Protein AF-A0A2D4TLJ3-F1 (afdb_monomer_lite)

Structure (mmCIF, N/CA/C/O backbone):
data_AF-A0A2D4TLJ3-F1
#
_entry.id   AF-A0A2D4TLJ3-F1
#
loop_
_atom_site.group_PDB
_atom_site.id
_atom_site.type_symbol
_atom_site.label_atom_id
_atom_site.label_alt_id
_atom_site.label_comp_id
_atom_site.label_asym_id
_atom_site.label_entity_id
_atom_site.label_seq_id
_atom_site.pdbx_PDB_ins_code
_atom_site.Cartn_x
_atom_site.Cartn_y
_atom_site.Cartn_z
_atom_site.occupancy
_atom_site.B_iso_or_equiv
_atom_site.auth_seq_id
_atom_site.auth_comp_id
_atom_site.auth_asym_id
_atom_site.auth_atom_id
_atom_site.pdbx_PDB_model_num
ATOM 1 N N . MET A 1 1 ? -58.693 38.378 -19.411 1.00 42.34 1 MET A N 1
ATOM 2 C CA . MET A 1 1 ? -57.695 37.534 -20.100 1.00 42.34 1 MET A CA 1
ATOM 3 C C . MET A 1 1 ? -56.313 38.036 -19.703 1.00 42.34 1 MET A C 1
ATOM 5 O O . MET A 1 1 ? -55.839 39.009 -20.265 1.00 42.34 1 MET A O 1
ATOM 9 N N . MET A 1 2 ? -55.737 37.465 -18.641 1.00 38.09 2 MET A N 1
ATOM 10 C CA . MET A 1 2 ? -54.404 37.807 -18.133 1.00 38.09 2 MET A CA 1
ATOM 11 C C . MET A 1 2 ? -53.603 36.512 -18.012 1.00 38.09 2 MET A C 1
ATOM 13 O O . MET A 1 2 ? -54.003 35.589 -17.307 1.00 38.09 2 MET A O 1
ATOM 17 N N . ILE A 1 3 ? -52.514 36.444 -18.773 1.00 51.31 3 ILE A N 1
ATOM 18 C CA . ILE A 1 3 ? -51.571 35.328 -18.830 1.00 51.31 3 ILE A CA 1
ATOM 19 C C . ILE A 1 3 ? -50.702 35.404 -17.572 1.00 51.31 3 ILE A C 1
ATOM 21 O O . ILE A 1 3 ? -49.907 36.332 -17.423 1.00 51.31 3 ILE A O 1
ATOM 25 N N . ASN A 1 4 ? -50.869 34.450 -16.654 1.00 39.94 4 ASN A N 1
ATOM 26 C CA . ASN A 1 4 ? -50.094 34.401 -15.419 1.00 39.94 4 ASN A CA 1
ATOM 27 C C . ASN A 1 4 ? -48.738 33.717 -15.681 1.00 39.94 4 ASN A C 1
ATOM 29 O O . ASN A 1 4 ? -48.634 32.494 -15.765 1.00 39.94 4 ASN A O 1
ATOM 33 N N . ARG A 1 5 ? -47.704 34.545 -15.871 1.00 52.12 5 ARG A N 1
ATOM 34 C CA . ARG A 1 5 ? -46.302 34.200 -16.178 1.00 52.12 5 ARG A CA 1
ATOM 35 C C . ARG A 1 5 ? -45.536 33.698 -14.943 1.00 52.12 5 ARG A C 1
ATOM 37 O O . ARG A 1 5 ? -44.502 34.263 -14.604 1.00 52.12 5 ARG A O 1
ATOM 44 N N . PHE A 1 6 ? -46.032 32.676 -14.247 1.00 46.12 6 PHE A N 1
ATOM 45 C CA . PHE A 1 6 ? -45.405 32.225 -12.991 1.00 46.12 6 PHE A CA 1
ATOM 46 C C . PHE A 1 6 ? -44.909 30.773 -12.980 1.00 46.12 6 PHE A C 1
ATOM 48 O O . PHE A 1 6 ? -44.357 30.325 -11.982 1.00 46.12 6 PHE A O 1
ATOM 55 N N . TRP A 1 7 ? -45.058 30.038 -14.085 1.00 41.97 7 TRP A N 1
ATOM 56 C CA . TRP A 1 7 ? -44.807 28.589 -14.146 1.00 41.97 7 TRP A CA 1
ATOM 57 C C . TRP A 1 7 ? -43.859 28.193 -15.289 1.00 41.97 7 TRP A C 1
ATOM 59 O O . TRP A 1 7 ? -44.132 27.274 -16.054 1.00 41.97 7 TRP A O 1
ATOM 69 N N . THR A 1 8 ? -42.753 28.917 -15.482 1.00 45.25 8 THR A N 1
ATOM 70 C CA . THR A 1 8 ? -41.815 28.589 -16.583 1.00 45.25 8 THR A CA 1
ATOM 71 C C . THR A 1 8 ? -40.335 28.762 -16.247 1.00 45.25 8 THR A C 1
ATOM 73 O O . THR A 1 8 ? -39.503 28.710 -17.143 1.00 45.25 8 THR A O 1
ATOM 76 N N . TYR A 1 9 ? -39.980 28.926 -14.967 1.00 44.34 9 TYR A N 1
ATOM 77 C CA . TYR A 1 9 ? -38.584 29.151 -14.557 1.00 44.34 9 TYR A CA 1
ATOM 78 C C . TYR A 1 9 ? -38.027 28.142 -13.540 1.00 44.34 9 TYR A C 1
ATOM 80 O O . TYR A 1 9 ? -36.895 28.301 -13.100 1.00 44.34 9 TYR A O 1
ATOM 88 N N . LEU A 1 10 ? -38.761 27.080 -13.186 1.00 47.16 10 LEU A N 1
ATOM 89 C CA . LEU A 1 10 ? -38.331 26.131 -12.144 1.00 47.16 10 LEU A CA 1
ATOM 90 C C . LEU A 1 10 ? -37.754 24.805 -12.682 1.00 47.16 10 LEU A C 1
ATOM 92 O O . LEU A 1 10 ? -37.824 23.787 -12.004 1.00 47.16 10 LEU A O 1
ATOM 96 N N . LEU A 1 11 ? -37.224 24.779 -13.907 1.00 46.41 11 LEU A N 1
ATOM 97 C CA . LEU A 1 11 ? -36.726 23.543 -14.535 1.00 46.41 11 LEU A CA 1
ATOM 98 C C . LEU A 1 11 ? -35.408 23.727 -15.299 1.00 46.41 11 LEU A C 1
ATOM 100 O O . LEU A 1 11 ? -35.173 23.056 -16.299 1.00 46.41 11 LEU A O 1
ATOM 104 N N . LEU A 1 12 ? -34.531 24.636 -14.861 1.00 47.41 12 LEU A N 1
ATOM 105 C CA . LEU A 1 12 ? -33.259 24.826 -15.561 1.00 47.41 12 LEU A CA 1
ATOM 106 C C . LEU A 1 12 ? -32.100 25.265 -14.662 1.00 47.41 12 LEU A C 1
ATOM 108 O O . LEU A 1 12 ? -31.538 26.334 -14.867 1.00 47.41 12 LEU A O 1
ATOM 112 N N . SER A 1 13 ? -31.723 24.433 -13.687 1.00 47.59 13 SER A N 1
ATOM 113 C CA . SER A 1 13 ? -30.390 24.514 -13.056 1.00 47.59 13 SER A CA 1
ATOM 114 C C . SER A 1 13 ? -30.128 23.378 -12.058 1.00 47.59 13 SER A C 1
ATOM 116 O O . SER A 1 13 ? -29.774 23.605 -10.909 1.00 47.59 13 SER A O 1
ATOM 118 N N . ILE A 1 14 ? -30.233 22.126 -12.509 1.00 52.88 14 ILE A N 1
ATOM 119 C CA . ILE A 1 14 ? -29.450 21.036 -11.904 1.00 52.88 14 ILE A CA 1
ATOM 120 C C . ILE A 1 14 ? -28.423 20.617 -12.952 1.00 52.88 14 ILE A C 1
ATOM 122 O O . ILE A 1 14 ? -28.508 19.562 -13.574 1.00 52.88 14 ILE A O 1
ATOM 126 N N . L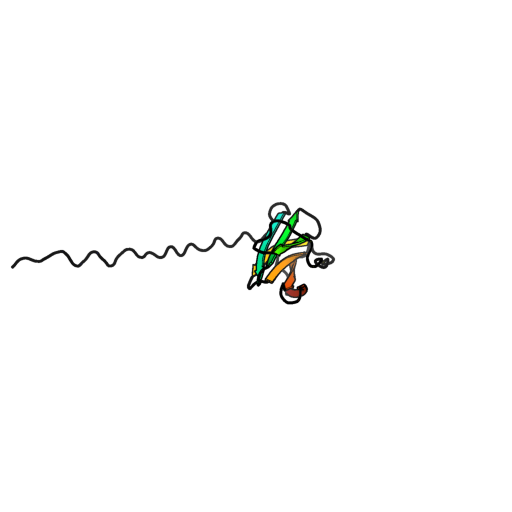EU A 1 15 ? -27.472 21.516 -13.212 1.00 51.59 15 LEU A N 1
ATOM 127 C CA . LEU A 1 15 ? -26.207 21.106 -13.801 1.00 51.59 15 LEU A CA 1
ATOM 128 C C . LEU A 1 15 ? -25.484 20.346 -12.701 1.00 51.59 15 LEU A C 1
ATOM 130 O O . LEU A 1 15 ? -24.972 20.940 -11.754 1.00 51.59 15 LEU A O 1
ATOM 134 N N . LEU A 1 16 ? -25.521 19.020 -12.828 1.00 48.84 16 LEU A N 1
ATOM 135 C CA . LEU A 1 16 ? -24.632 18.122 -12.125 1.00 48.84 16 LEU A CA 1
ATOM 136 C C . LEU A 1 16 ? -23.214 18.669 -12.286 1.00 48.84 16 LEU A C 1
ATOM 138 O O . LEU A 1 16 ? -22.597 18.527 -13.342 1.00 48.84 16 LEU A O 1
ATOM 142 N N . SER A 1 17 ? -22.666 19.245 -11.222 1.00 48.66 17 SER A N 1
ATOM 143 C CA . SER A 1 17 ? -21.240 19.137 -10.986 1.00 48.66 17 SER A CA 1
ATOM 144 C C . SER A 1 17 ? -20.968 17.658 -10.718 1.00 48.66 17 SER A C 1
ATOM 146 O O . SER A 1 17 ? -20.763 17.223 -9.588 1.00 48.66 17 SER A O 1
ATOM 148 N N . ALA A 1 18 ? -20.936 16.866 -11.794 1.00 52.47 18 ALA A N 1
ATOM 149 C CA . ALA A 1 18 ? -20.018 15.751 -11.872 1.00 52.47 18 ALA A CA 1
ATOM 150 C C . ALA A 1 18 ? -18.624 16.380 -11.791 1.00 52.47 18 ALA A C 1
ATOM 152 O O . ALA A 1 18 ? -17.945 16.597 -12.791 1.00 52.47 18 ALA A O 1
ATOM 153 N N . GLY A 1 19 ? -18.231 16.775 -10.578 1.00 41.69 19 GLY A N 1
ATOM 154 C CA . GLY A 1 19 ? -16.834 16.906 -10.261 1.00 41.69 19 GLY A CA 1
ATOM 155 C C . GLY A 1 19 ? -16.292 15.520 -10.521 1.00 41.69 19 GLY A C 1
ATOM 156 O O . GLY A 1 19 ? -16.552 14.606 -9.742 1.00 41.69 19 GLY A O 1
ATOM 157 N N . CYS A 1 20 ? -15.615 15.338 -11.654 1.00 50.47 20 CYS A N 1
ATOM 158 C CA . CYS A 1 20 ? -14.692 14.234 -11.788 1.00 50.47 20 CYS A CA 1
ATOM 159 C C . CYS A 1 20 ? -13.840 14.329 -10.529 1.00 50.47 20 CYS A C 1
ATOM 161 O O . CYS A 1 20 ? -13.120 15.320 -10.360 1.00 50.47 20 CYS A O 1
ATOM 163 N N . ALA A 1 21 ? -13.999 13.378 -9.601 1.00 43.91 21 ALA A N 1
ATOM 164 C CA . ALA A 1 21 ? -13.028 13.203 -8.542 1.00 43.91 21 ALA A CA 1
ATOM 165 C C . ALA A 1 21 ? -11.697 13.218 -9.281 1.00 43.91 21 ALA A C 1
ATOM 167 O O . ALA A 1 21 ? -11.519 12.424 -10.209 1.00 43.91 21 ALA A O 1
ATOM 168 N N . LYS A 1 22 ? -10.853 14.225 -9.007 1.00 37.53 22 LYS A N 1
ATOM 169 C CA . LYS A 1 22 ? -9.513 14.273 -9.587 1.00 37.53 22 LYS A CA 1
ATOM 170 C C . LYS A 1 22 ? -8.992 12.865 -9.388 1.00 37.53 22 LYS A C 1
ATOM 172 O O . LYS A 1 22 ? -8.970 12.431 -8.236 1.00 37.53 22 LYS A O 1
ATOM 177 N N . ASN A 1 23 ? -8.694 12.147 -10.477 1.00 42.28 23 ASN A N 1
ATOM 178 C CA . ASN A 1 23 ? -7.980 10.884 -10.364 1.00 42.28 23 ASN A CA 1
ATOM 179 C C . ASN A 1 23 ? -6.859 11.203 -9.383 1.00 42.28 23 ASN A C 1
ATOM 181 O O . ASN A 1 23 ? -6.101 12.135 -9.689 1.00 42.28 23 ASN A O 1
ATOM 185 N N . PRO A 1 24 ? -6.831 10.601 -8.176 1.00 44.06 24 PRO A N 1
ATOM 186 C CA . PRO A 1 24 ? -5.735 10.872 -7.274 1.00 44.06 24 PRO A CA 1
ATOM 187 C C . PRO A 1 24 ? -4.515 10.595 -8.130 1.00 44.06 24 PRO A C 1
ATOM 189 O O . PRO A 1 24 ? -4.473 9.566 -8.808 1.00 44.06 24 PRO A O 1
ATOM 192 N N . SER A 1 25 ? -3.626 11.578 -8.255 1.00 45.38 25 SER A N 1
ATOM 193 C CA . SER A 1 25 ? -2.341 11.375 -8.898 1.00 45.38 25 SER A CA 1
ATOM 194 C C . SER A 1 25 ? -1.705 10.243 -8.114 1.00 45.38 25 SER A C 1
ATOM 196 O O . SER A 1 25 ? -1.179 10.443 -7.027 1.00 45.38 25 SER A O 1
ATOM 198 N N . SER A 1 26 ? -1.922 9.029 -8.592 1.00 52.28 26 SER A N 1
ATOM 199 C CA . SER A 1 26 ? -1.705 7.825 -7.817 1.00 52.28 26 SER A CA 1
ATOM 200 C C . SER A 1 26 ? -0.259 7.383 -7.862 1.00 52.28 26 SER A C 1
ATOM 202 O O . SER A 1 26 ? 0.093 6.366 -7.279 1.00 52.28 26 SER A O 1
ATOM 204 N N . GLY A 1 27 ? 0.548 8.140 -8.602 1.00 67.50 27 GLY A N 1
ATOM 205 C CA . GLY A 1 27 ? 1.987 8.125 -8.526 1.00 67.50 27 GLY A CA 1
ATOM 206 C C . GLY A 1 27 ? 2.439 8.713 -7.195 1.00 67.50 27 GLY A C 1
ATOM 207 O O . GLY A 1 27 ? 1.974 9.785 -6.808 1.00 67.50 27 GLY A O 1
ATOM 208 N N . CYS A 1 28 ? 3.361 8.045 -6.512 1.00 82.19 28 CYS A N 1
ATOM 209 C CA . CYS A 1 28 ? 4.071 8.655 -5.394 1.00 82.19 28 CYS A CA 1
ATOM 210 C C . CYS A 1 28 ? 4.802 9.913 -5.895 1.00 82.19 28 CYS A C 1
ATOM 212 O O . CYS A 1 28 ? 5.535 9.866 -6.883 1.00 82.19 28 CYS A O 1
ATOM 214 N N . GLN A 1 29 ? 4.567 11.052 -5.245 1.00 79.38 29 GLN A N 1
ATOM 215 C CA . GLN A 1 29 ? 5.194 12.330 -5.587 1.00 79.38 29 GLN A CA 1
ATOM 216 C C . GLN A 1 29 ? 6.484 12.438 -4.778 1.00 79.38 29 GLN A C 1
ATOM 218 O O . GLN A 1 29 ? 6.444 12.306 -3.560 1.00 79.38 29 GLN A O 1
ATOM 223 N N . GLU A 1 30 ? 7.627 12.614 -5.445 1.00 78.75 30 GLU A N 1
ATOM 224 C CA . GLU A 1 30 ? 8.943 12.714 -4.783 1.00 78.75 30 GLU A CA 1
ATOM 225 C C . GLU A 1 30 ? 9.266 11.517 -3.856 1.00 78.75 30 GLU A C 1
ATOM 227 O O . GLU A 1 30 ? 9.987 11.643 -2.873 1.00 78.75 30 GLU A O 1
ATOM 232 N N . GLY A 1 31 ? 8.724 10.329 -4.161 1.00 78.94 31 GLY A N 1
ATOM 233 C CA . GLY A 1 31 ? 8.904 9.127 -3.335 1.00 78.94 31 GLY A CA 1
ATOM 234 C C . GLY A 1 31 ? 8.011 9.064 -2.090 1.00 78.94 31 GLY A C 1
ATOM 235 O O . GLY A 1 31 ? 8.144 8.131 -1.296 1.00 78.94 31 GLY A O 1
ATOM 236 N N . PHE A 1 32 ? 7.079 10.010 -1.940 1.00 87.50 32 PHE A N 1
ATOM 237 C CA . PHE A 1 32 ? 6.067 10.017 -0.893 1.00 87.50 32 PHE A CA 1
ATOM 238 C C . PHE A 1 32 ? 4.686 9.621 -1.430 1.00 87.50 32 PHE A C 1
ATOM 240 O O . PHE A 1 32 ? 4.212 10.125 -2.452 1.00 87.50 32 PHE A O 1
ATOM 247 N N . CYS A 1 33 ? 4.014 8.722 -0.717 1.00 91.00 33 CYS A N 1
ATOM 248 C CA . CYS A 1 33 ? 2.612 8.384 -0.949 1.00 91.00 33 CYS A CA 1
ATOM 249 C C . CYS A 1 33 ? 1.993 7.767 0.300 1.00 91.00 33 CYS A C 1
ATOM 251 O O . CYS A 1 33 ? 2.667 7.132 1.109 1.00 91.00 33 CYS A O 1
ATOM 253 N N . GLN A 1 34 ? 0.684 7.946 0.445 1.00 95.06 34 GLN A N 1
ATOM 254 C CA . GLN A 1 34 ? -0.070 7.424 1.571 1.00 95.06 34 GLN A CA 1
ATOM 255 C C . GLN A 1 34 ? -1.475 7.036 1.125 1.00 95.06 34 GLN A C 1
ATOM 257 O O . GLN A 1 34 ? -2.071 7.703 0.279 1.00 95.06 34 GLN A O 1
ATOM 262 N N . ALA A 1 35 ? -2.014 5.986 1.734 1.00 96.00 35 ALA A N 1
ATOM 263 C CA . ALA A 1 35 ? -3.439 5.698 1.697 1.00 96.00 35 ALA A CA 1
ATOM 264 C C . ALA A 1 35 ? -3.910 5.242 3.074 1.00 96.00 35 ALA A C 1
ATOM 266 O O . ALA A 1 35 ? -3.156 4.611 3.818 1.00 96.00 35 ALA A O 1
ATOM 267 N N . SER A 1 36 ? -5.173 5.530 3.370 1.00 96.75 36 SER A N 1
ATOM 268 C CA . SER A 1 36 ? -5.841 5.080 4.584 1.00 96.75 36 SER A CA 1
ATOM 269 C C . SER A 1 36 ? -7.174 4.442 4.226 1.00 96.75 36 SER A C 1
ATOM 271 O O . SER A 1 36 ? -7.858 4.916 3.317 1.00 96.75 36 SER A O 1
ATOM 273 N N . ILE A 1 37 ? -7.534 3.385 4.945 1.00 97.38 37 ILE A N 1
ATOM 274 C CA . ILE A 1 37 ? -8.844 2.735 4.867 1.00 97.38 37 ILE A CA 1
ATOM 275 C C . ILE A 1 37 ? -9.372 2.490 6.278 1.00 97.38 37 ILE A C 1
ATOM 277 O O . ILE A 1 37 ? -8.605 2.428 7.239 1.00 97.38 37 ILE A O 1
ATOM 281 N N . GLU A 1 38 ? -10.683 2.354 6.401 1.00 96.88 38 GLU A N 1
ATOM 282 C CA . GLU A 1 38 ? -11.339 1.895 7.623 1.00 96.88 38 GLU A CA 1
ATOM 283 C C . GLU A 1 38 ? -11.896 0.497 7.366 1.00 96.88 38 GLU A C 1
ATOM 285 O O . GLU A 1 38 ? -12.408 0.228 6.279 1.00 96.88 38 GLU A O 1
ATOM 290 N N . SER A 1 39 ? -11.766 -0.395 8.346 1.00 96.56 39 SER A N 1
ATOM 291 C CA . SER A 1 39 ? -12.395 -1.715 8.322 1.00 96.56 39 SER A CA 1
ATOM 292 C C . SER A 1 39 ? -12.770 -2.114 9.746 1.00 96.56 39 SER A C 1
ATOM 294 O O . SER A 1 39 ? -11.929 -2.157 10.650 1.00 96.56 39 SER A O 1
ATOM 296 N N . GLY A 1 40 ? -14.067 -2.329 9.974 1.00 94.62 40 GLY A N 1
ATOM 297 C CA . GLY A 1 40 ? -14.615 -2.504 11.317 1.00 94.62 40 GLY A CA 1
ATOM 298 C C . GLY A 1 40 ? -14.320 -1.302 12.225 1.00 94.62 40 GLY A C 1
ATOM 299 O O . GLY A 1 40 ? -14.594 -0.159 11.870 1.00 94.62 40 GLY A O 1
ATOM 300 N N . SER A 1 41 ? -13.762 -1.560 13.411 1.00 95.75 41 SER A N 1
ATOM 301 C CA . SER A 1 41 ? -13.356 -0.521 14.369 1.00 95.75 41 SER A CA 1
ATOM 302 C C . SER A 1 41 ? -11.900 -0.071 14.212 1.00 95.75 41 SER A C 1
ATOM 304 O O . SER A 1 41 ? -11.384 0.604 15.100 1.00 95.75 41 SER A O 1
ATOM 306 N N . GLN A 1 42 ? -11.226 -0.448 13.121 1.00 97.31 42 GLN A N 1
ATOM 307 C CA . GLN A 1 42 ? -9.827 -0.108 12.869 1.00 97.31 42 GLN A CA 1
ATOM 308 C C . GLN A 1 42 ? -9.687 0.865 11.694 1.00 97.31 42 GLN A C 1
ATOM 310 O O . GLN A 1 42 ? -10.357 0.739 10.668 1.00 97.31 42 GLN A O 1
ATOM 315 N N . THR A 1 43 ? -8.746 1.798 11.813 1.00 97.94 43 THR A N 1
ATOM 316 C CA . THR A 1 43 ? -8.193 2.552 10.686 1.00 97.94 43 THR A CA 1
ATOM 317 C C . THR A 1 43 ? -6.819 1.988 10.354 1.00 97.94 43 THR A C 1
ATOM 319 O O . THR A 1 43 ? -5.951 1.923 11.224 1.00 97.94 43 THR A O 1
ATOM 322 N N . TYR A 1 44 ? -6.598 1.654 9.087 1.00 98.25 44 TYR A N 1
ATOM 323 C CA . TYR A 1 44 ? -5.300 1.257 8.553 1.00 98.25 44 TYR A CA 1
ATOM 324 C C . TYR A 1 44 ? -4.719 2.381 7.710 1.00 98.25 44 TYR A C 1
ATOM 326 O O . TYR A 1 44 ? -5.448 3.082 7.006 1.00 98.25 44 TYR A O 1
ATOM 334 N N . ARG A 1 45 ? -3.398 2.537 7.754 1.00 97.81 45 ARG A N 1
ATOM 335 C CA . ARG A 1 45 ? -2.672 3.538 6.978 1.00 97.81 45 ARG A CA 1
ATOM 336 C C . ARG A 1 45 ? -1.359 2.971 6.478 1.00 97.81 45 ARG A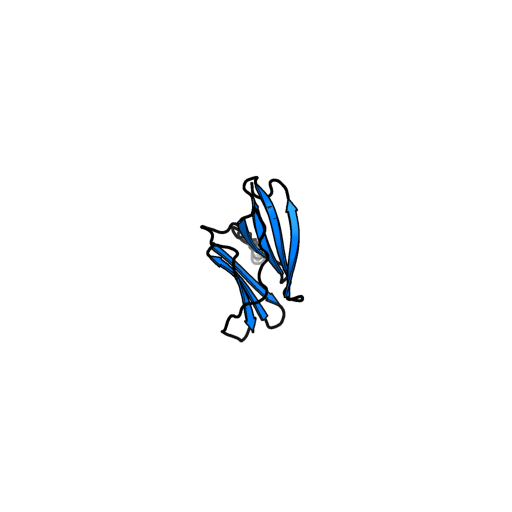 C 1
ATOM 338 O O . ARG A 1 45 ? -0.513 2.569 7.270 1.00 97.81 45 ARG A O 1
ATOM 345 N N . PHE A 1 46 ? -1.169 3.006 5.167 1.00 97.50 46 PHE A N 1
ATOM 346 C CA . PHE A 1 46 ? 0.128 2.758 4.556 1.00 97.50 46 PHE A CA 1
ATOM 347 C C . PHE A 1 46 ? 0.786 4.087 4.216 1.00 97.50 46 PHE A C 1
ATOM 349 O O . PHE A 1 46 ? 0.162 4.917 3.557 1.00 97.50 46 PHE A O 1
ATOM 356 N N . SER A 1 47 ? 2.039 4.272 4.625 1.00 95.38 47 SER A N 1
ATOM 357 C CA . SER A 1 47 ? 2.836 5.458 4.301 1.00 95.38 47 SER A CA 1
ATOM 358 C C . SER A 1 47 ? 4.183 5.051 3.716 1.00 95.38 47 SER A C 1
ATOM 360 O O . SER A 1 47 ? 4.898 4.229 4.289 1.00 95.38 47 SER A O 1
ATOM 362 N N . LEU A 1 48 ? 4.551 5.666 2.598 1.00 94.25 48 LEU A N 1
ATOM 363 C CA . LEU A 1 48 ? 5.877 5.588 2.006 1.00 94.25 48 LEU A CA 1
ATOM 364 C C . LEU A 1 48 ? 6.576 6.933 2.189 1.00 94.25 48 LEU A C 1
ATOM 366 O O . LEU A 1 48 ? 6.058 7.958 1.758 1.00 94.25 48 LEU A O 1
ATOM 370 N N . ASN A 1 49 ? 7.753 6.908 2.804 1.00 88.19 49 ASN A N 1
ATOM 371 C CA . ASN A 1 49 ? 8.669 8.042 2.897 1.00 88.19 49 ASN A CA 1
ATOM 372 C C . ASN A 1 49 ? 10.090 7.534 2.593 1.00 88.19 49 ASN A C 1
ATOM 374 O O . ASN A 1 49 ? 10.982 7.577 3.437 1.00 88.19 49 ASN A O 1
ATOM 378 N N . GLY A 1 50 ? 10.238 6.912 1.417 1.00 79.06 50 GLY A N 1
ATOM 379 C CA . GLY A 1 50 ? 11.396 6.093 1.050 1.00 79.06 50 GLY A CA 1
ATOM 380 C C . GLY A 1 50 ? 11.303 4.623 1.496 1.00 79.06 50 GLY A C 1
ATOM 381 O O . GLY A 1 50 ? 10.454 4.236 2.302 1.00 79.06 50 GLY A O 1
ATOM 382 N N . GLY A 1 51 ? 12.186 3.790 0.938 1.00 85.06 51 GLY A N 1
ATOM 383 C CA . GLY A 1 51 ? 12.286 2.363 1.262 1.00 85.06 51 GLY A CA 1
ATOM 384 C C . GLY A 1 51 ? 11.054 1.542 0.859 1.00 85.06 51 GLY A C 1
ATOM 385 O O . GLY A 1 51 ? 10.485 1.736 -0.214 1.00 85.06 51 GLY A O 1
ATOM 386 N N . ASN A 1 52 ? 10.662 0.602 1.725 1.00 89.75 52 ASN A N 1
ATOM 387 C CA . ASN A 1 52 ? 9.584 -0.358 1.469 1.00 89.75 52 ASN A CA 1
ATOM 388 C C . ASN A 1 52 ? 8.196 0.119 1.962 1.00 89.75 52 ASN A C 1
ATOM 390 O O . ASN A 1 52 ? 7.180 -0.495 1.637 1.00 89.75 52 ASN A O 1
ATOM 394 N N . GLY A 1 53 ? 8.144 1.233 2.701 1.00 93.75 53 GLY A N 1
ATOM 395 C CA . GLY A 1 53 ? 6.934 1.776 3.326 1.00 93.75 53 GLY A CA 1
ATOM 396 C C . GLY A 1 53 ? 6.489 1.014 4.579 1.00 93.75 53 GLY A C 1
ATOM 397 O O . GLY A 1 53 ? 6.955 -0.089 4.855 1.00 93.75 53 GLY A O 1
ATOM 398 N N . ILE A 1 54 ? 5.598 1.630 5.355 1.00 96.19 54 ILE A N 1
ATOM 399 C CA . ILE A 1 54 ? 5.121 1.118 6.647 1.00 96.19 54 ILE A CA 1
ATOM 400 C C . ILE A 1 54 ? 3.597 1.044 6.617 1.00 96.19 54 ILE A C 1
ATOM 402 O O . ILE A 1 54 ? 2.938 1.983 6.167 1.00 96.19 54 ILE A O 1
ATOM 406 N N . LEU A 1 55 ? 3.051 -0.067 7.115 1.00 98.00 55 LEU A N 1
ATOM 407 C CA . LEU A 1 55 ? 1.627 -0.234 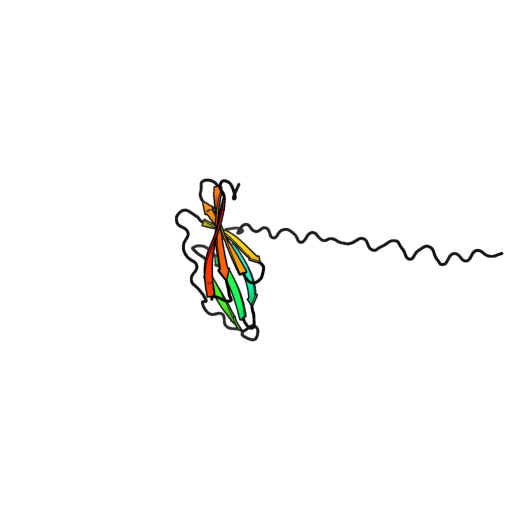7.373 1.00 98.00 55 LEU A CA 1
ATOM 408 C C . LEU A 1 55 ? 1.363 -0.170 8.877 1.00 98.00 55 LEU A C 1
ATOM 410 O O . LEU A 1 55 ? 1.886 -0.973 9.652 1.00 98.00 55 LEU A O 1
ATOM 414 N N . GLU A 1 56 ? 0.508 0.762 9.268 1.00 98.00 56 GLU A N 1
ATOM 415 C CA . GLU A 1 56 ? 0.095 0.970 10.649 1.00 98.00 56 GLU A CA 1
ATOM 416 C C . GLU A 1 56 ? -1.418 0.802 10.780 1.00 98.00 56 GLU A C 1
ATOM 418 O O . GLU A 1 56 ? -2.170 1.026 9.825 1.00 98.00 56 GLU A O 1
ATOM 423 N N . LYS A 1 57 ? -1.870 0.459 11.984 1.00 98.19 57 LYS A N 1
ATOM 424 C CA . LYS A 1 57 ? -3.282 0.431 12.360 1.00 98.19 57 LYS A CA 1
ATOM 425 C C . LYS A 1 57 ? -3.524 1.141 13.685 1.00 98.19 57 LYS A C 1
ATOM 427 O O . LYS A 1 57 ? -2.597 1.351 14.469 1.00 98.19 57 LYS A O 1
ATOM 432 N N . ARG A 1 58 ? -4.776 1.514 13.920 1.00 97.88 58 ARG A N 1
ATOM 433 C CA . ARG A 1 58 ? -5.277 2.023 15.200 1.00 97.88 58 ARG A CA 1
ATOM 434 C C . ARG A 1 58 ? -6.770 1.753 15.327 1.00 97.88 58 ARG A C 1
ATOM 436 O O . ARG A 1 58 ? -7.458 1.690 14.310 1.00 97.88 58 ARG A O 1
ATOM 443 N N . ASP A 1 59 ? -7.281 1.748 16.554 1.00 97.62 59 ASP A N 1
ATOM 444 C CA . ASP A 1 59 ? -8.719 1.889 16.780 1.00 97.62 59 ASP A CA 1
ATOM 445 C C . ASP A 1 59 ? -9.221 3.222 16.204 1.00 97.62 59 ASP A C 1
ATOM 447 O O . ASP A 1 59 ? -8.554 4.253 16.332 1.00 97.62 59 ASP A O 1
ATOM 451 N N . THR A 1 60 ? -10.419 3.237 15.623 1.00 93.62 60 THR A N 1
ATOM 452 C CA . THR A 1 60 ? -11.048 4.455 15.075 1.00 93.62 60 THR A CA 1
ATOM 453 C C . THR A 1 60 ? -11.275 5.528 16.142 1.00 93.62 60 THR A C 1
ATOM 455 O O . THR A 1 60 ? -11.177 6.719 15.854 1.00 93.62 60 THR A O 1
ATOM 458 N N . SER A 1 61 ? -11.515 5.121 17.391 1.00 93.25 61 SER A N 1
ATOM 459 C CA . SER A 1 61 ? -11.587 6.010 18.559 1.00 93.25 61 SER A CA 1
ATOM 460 C C . SER A 1 61 ? -10.227 6.290 19.212 1.00 93.25 61 SER A C 1
ATOM 462 O O . SER A 1 61 ? -10.148 7.064 20.165 1.00 93.25 61 SER A O 1
ATOM 464 N N . GLY A 1 62 ? -9.166 5.623 18.756 1.00 93.25 62 GLY A N 1
ATOM 465 C CA . GLY A 1 62 ? -7.821 5.706 19.311 1.00 93.25 62 GLY A CA 1
ATOM 466 C C . GLY A 1 62 ? -6.963 6.793 18.662 1.00 93.25 62 GLY A C 1
ATOM 467 O O . GLY A 1 62 ? -7.215 7.267 17.554 1.00 93.25 62 GLY A O 1
ATOM 468 N N . VAL A 1 63 ? -5.892 7.179 19.359 1.00 93.44 63 VAL A N 1
ATOM 469 C CA . VAL A 1 63 ? -4.911 8.166 18.866 1.00 93.44 63 VAL A CA 1
ATOM 470 C C . VAL A 1 63 ? -3.562 7.547 18.496 1.00 93.44 63 VAL A C 1
ATOM 472 O O . VAL A 1 63 ? -2.817 8.138 17.716 1.00 93.44 63 VAL A O 1
ATOM 475 N N . THR A 1 64 ? -3.261 6.357 19.018 1.00 97.06 64 THR A N 1
ATOM 476 C CA . THR A 1 64 ? -1.963 5.693 18.862 1.00 97.06 64 THR A CA 1
ATOM 477 C C . THR A 1 64 ? -1.955 4.789 17.640 1.00 97.06 64 THR A C 1
ATOM 479 O O . THR A 1 64 ? -2.813 3.921 17.512 1.00 97.06 64 THR A O 1
ATOM 482 N N . TRP A 1 65 ? -0.959 4.973 16.776 1.00 97.31 65 TRP A N 1
ATOM 483 C CA . TRP A 1 65 ? -0.669 4.076 15.661 1.00 97.31 65 TRP A CA 1
ATOM 484 C C . TRP A 1 65 ? 0.290 2.975 16.110 1.00 97.31 65 TRP A C 1
ATOM 486 O O . TRP A 1 65 ? 1.261 3.248 16.817 1.00 97.31 65 TRP A O 1
ATOM 496 N N . ILE A 1 66 ? 0.015 1.742 15.697 1.00 97.06 66 ILE A N 1
ATOM 497 C CA . ILE A 1 66 ? 0.884 0.580 15.907 1.00 97.06 66 ILE A CA 1
ATOM 498 C C . ILE A 1 66 ? 1.158 -0.107 14.572 1.00 97.06 66 ILE A C 1
ATOM 500 O O . ILE A 1 66 ? 0.342 -0.024 13.653 1.00 97.06 66 ILE A O 1
ATOM 504 N N . SER A 1 67 ? 2.282 -0.814 14.461 1.00 96.12 67 SER A N 1
ATOM 505 C CA . SER A 1 67 ? 2.574 -1.636 13.284 1.00 96.12 67 SER A CA 1
ATOM 506 C C . SER A 1 67 ? 1.481 -2.687 13.066 1.00 96.12 67 SER A C 1
ATOM 508 O O . SER A 1 67 ? 1.030 -3.327 14.018 1.00 96.12 67 SER A O 1
ATOM 510 N N . ALA A 1 68 ? 1.061 -2.859 11.812 1.00 96.06 68 ALA A N 1
ATOM 511 C CA . ALA A 1 68 ? 0.153 -3.925 11.395 1.00 96.06 68 ALA A CA 1
ATOM 512 C C . ALA A 1 68 ? 0.963 -5.075 10.761 1.00 96.06 68 ALA A C 1
ATOM 514 O O . ALA A 1 68 ? 1.865 -5.610 11.401 1.00 96.06 68 ALA A O 1
ATOM 515 N N . ALA A 1 69 ? 0.682 -5.438 9.507 1.00 96.81 69 ALA A N 1
ATOM 516 C CA . ALA A 1 69 ? 1.433 -6.449 8.769 1.00 96.81 69 ALA A CA 1
ATOM 517 C C . ALA A 1 69 ? 2.578 -5.835 7.948 1.00 96.81 69 ALA A C 1
ATOM 519 O O . ALA A 1 69 ? 2.370 -4.897 7.171 1.00 96.81 69 ALA A O 1
ATOM 520 N N . GLU A 1 70 ? 3.774 -6.412 8.054 1.00 96.12 70 GLU A N 1
ATOM 521 C CA . GLU A 1 70 ? 4.918 -6.023 7.229 1.00 96.12 70 GLU A CA 1
ATOM 522 C C . GLU A 1 70 ? 4.644 -6.311 5.747 1.00 96.12 70 GLU A C 1
ATOM 524 O O . GLU A 1 70 ? 4.238 -7.414 5.373 1.00 96.12 70 GLU A O 1
ATOM 529 N N . LYS A 1 71 ? 4.851 -5.306 4.888 1.00 96.31 71 LYS A N 1
ATOM 530 C CA . LYS A 1 71 ? 4.662 -5.466 3.447 1.00 96.31 71 LYS A CA 1
ATOM 531 C C . LYS A 1 71 ? 5.838 -6.244 2.854 1.00 96.31 71 LYS A C 1
ATOM 533 O O . LYS A 1 71 ? 6.965 -5.762 2.960 1.00 96.31 71 LYS A O 1
ATOM 538 N N . PRO A 1 72 ? 5.606 -7.337 2.110 1.00 95.81 72 PRO A N 1
ATOM 539 C CA . PRO A 1 72 ? 6.672 -8.014 1.384 1.00 95.81 72 PRO A CA 1
ATOM 540 C C . PRO A 1 72 ? 7.444 -7.058 0.463 1.00 95.81 72 PRO A C 1
ATOM 542 O O . PRO A 1 72 ? 6.860 -6.159 -0.163 1.00 95.81 72 PRO A O 1
ATOM 545 N N . GLU A 1 73 ? 8.759 -7.245 0.376 1.00 94.31 73 GLU A N 1
ATOM 546 C CA . GLU A 1 73 ? 9.565 -6.627 -0.674 1.00 94.31 73 GLU A CA 1
ATOM 547 C C . GLU A 1 73 ? 9.239 -7.263 -2.029 1.00 94.31 73 GLU A C 1
ATOM 549 O O . GLU A 1 73 ? 8.901 -8.444 -2.128 1.00 94.31 73 GLU A O 1
ATOM 554 N N . VAL A 1 74 ? 9.319 -6.463 -3.090 1.00 94.31 74 VAL A N 1
ATOM 555 C CA . VAL A 1 74 ? 9.102 -6.932 -4.460 1.00 94.31 74 VAL A CA 1
ATOM 556 C C . VAL A 1 74 ? 10.404 -6.723 -5.217 1.00 94.31 74 VAL A C 1
ATOM 558 O O . VAL A 1 74 ? 10.677 -5.628 -5.700 1.00 94.31 74 VAL A O 1
ATOM 561 N N . GLU A 1 75 ? 11.225 -7.769 -5.273 1.00 93.50 75 GLU A N 1
ATOM 562 C CA . GLU A 1 75 ? 12.574 -7.709 -5.841 1.00 93.50 75 GLU A CA 1
ATOM 563 C C . GLU A 1 75 ? 12.579 -7.134 -7.263 1.00 93.50 75 GLU A C 1
ATOM 565 O O . GLU A 1 75 ? 11.842 -7.594 -8.137 1.00 93.50 75 GLU A O 1
ATOM 570 N N . GLY A 1 76 ? 13.421 -6.121 -7.489 1.00 94.56 76 GLY A N 1
ATOM 571 C CA . GLY A 1 76 ? 13.550 -5.440 -8.779 1.00 94.56 76 GLY A CA 1
ATOM 572 C C . GLY A 1 76 ? 12.471 -4.391 -9.070 1.00 94.56 76 GLY A C 1
ATOM 573 O O . GLY A 1 76 ? 12.520 -3.772 -10.132 1.00 94.56 76 GLY A O 1
ATOM 574 N N . TYR A 1 77 ? 11.529 -4.157 -8.149 1.00 94.06 77 TYR A N 1
ATOM 575 C CA . TYR A 1 77 ? 10.484 -3.145 -8.294 1.00 94.06 77 TYR A CA 1
ATOM 576 C C . TYR A 1 77 ? 10.559 -2.089 -7.186 1.00 94.06 77 TYR A C 1
ATOM 578 O O . TYR A 1 77 ? 10.877 -2.378 -6.035 1.00 94.06 77 TYR A O 1
ATOM 586 N N . THR A 1 78 ? 10.181 -0.857 -7.517 1.00 92.94 78 THR A N 1
ATOM 587 C CA . THR A 1 78 ? 10.015 0.247 -6.564 1.00 92.94 78 THR A CA 1
ATOM 588 C C . THR A 1 78 ? 8.541 0.580 -6.394 1.00 92.94 78 THR A C 1
ATOM 590 O O . THR A 1 78 ? 7.753 0.419 -7.325 1.00 92.94 78 THR A O 1
ATOM 593 N N . VAL A 1 79 ? 8.137 1.032 -5.203 1.00 94.31 79 VAL A N 1
ATOM 594 C CA . VAL A 1 79 ? 6.759 1.493 -4.987 1.00 94.31 79 VAL A CA 1
ATOM 595 C C . VAL A 1 79 ? 6.510 2.721 -5.858 1.00 94.31 79 VAL A C 1
ATOM 597 O O . VAL A 1 79 ? 7.236 3.708 -5.782 1.00 94.31 79 VAL A O 1
ATOM 600 N N . SER A 1 80 ? 5.467 2.651 -6.675 1.00 92.56 80 SER A N 1
ATOM 601 C CA . SER A 1 80 ? 5.066 3.713 -7.589 1.00 92.56 80 SER A CA 1
ATOM 602 C C . SER A 1 80 ? 3.715 4.315 -7.238 1.00 92.56 80 SER A C 1
ATOM 604 O O . SER A 1 80 ? 3.428 5.407 -7.709 1.00 92.56 80 SER A O 1
ATOM 606 N N . GLY A 1 81 ? 2.901 3.660 -6.405 1.00 93.50 81 GLY A N 1
ATOM 607 C CA . GLY A 1 81 ? 1.594 4.182 -6.017 1.00 93.50 81 GLY A CA 1
ATOM 608 C C . GLY A 1 81 ? 0.927 3.423 -4.882 1.00 93.50 81 GLY A C 1
ATOM 609 O O . GLY A 1 81 ? 1.245 2.260 -4.635 1.00 93.50 81 GLY A O 1
ATOM 610 N N . VAL A 1 82 ? -0.020 4.072 -4.204 1.00 95.56 82 VAL A N 1
ATOM 611 C CA . VAL A 1 82 ? -0.802 3.476 -3.111 1.00 95.56 82 VAL A CA 1
ATOM 612 C C . VAL A 1 82 ? -2.254 3.939 -3.210 1.00 95.56 82 VAL A C 1
ATOM 614 O O . VAL A 1 82 ? -2.514 5.107 -3.489 1.00 95.56 82 VAL A O 1
ATOM 617 N N . PHE A 1 83 ? -3.200 3.031 -2.976 1.00 93.56 83 PHE A N 1
ATOM 618 C CA . PHE A 1 83 ? -4.634 3.295 -3.069 1.00 93.56 83 PHE A CA 1
ATOM 619 C C . PHE A 1 83 ? -5.396 2.581 -1.957 1.00 93.56 83 PHE A C 1
ATOM 621 O O . PHE A 1 83 ? -5.084 1.437 -1.639 1.00 93.56 83 PHE A O 1
ATOM 628 N N . GLY A 1 84 ? -6.439 3.218 -1.430 1.00 95.50 84 GLY A N 1
ATOM 629 C CA . GLY A 1 84 ? -7.493 2.527 -0.690 1.00 95.50 84 GLY A CA 1
ATOM 630 C C . GLY A 1 84 ? -8.613 2.120 -1.648 1.00 95.50 84 GLY A C 1
ATOM 631 O O . GLY A 1 84 ? -9.121 2.972 -2.376 1.00 95.50 84 GLY A O 1
ATOM 632 N N . LEU A 1 85 ? -8.992 0.842 -1.677 1.00 91.69 85 LEU A N 1
ATOM 633 C CA . LEU A 1 85 ? -10.077 0.339 -2.523 1.00 91.69 85 LEU A CA 1
ATOM 634 C C . LEU A 1 85 ? -10.814 -0.807 -1.832 1.00 91.69 85 LEU A C 1
ATOM 636 O O . LEU A 1 85 ? -10.200 -1.822 -1.524 1.00 91.69 85 LEU A O 1
ATOM 640 N N . ASN A 1 86 ? -12.133 -0.680 -1.656 1.00 92.00 86 ASN A N 1
ATOM 641 C CA . ASN A 1 86 ? -12.987 -1.715 -1.054 1.00 92.00 86 ASN A CA 1
ATOM 642 C C . ASN A 1 86 ? -12.407 -2.254 0.267 1.00 92.00 86 ASN A C 1
ATOM 644 O O . ASN A 1 86 ? -12.172 -3.451 0.385 1.00 92.00 86 ASN A O 1
ATOM 648 N N . GLU A 1 87 ? -12.076 -1.358 1.203 1.00 94.94 87 GLU A N 1
ATOM 649 C CA . GLU A 1 87 ? -11.393 -1.665 2.477 1.00 94.94 87 GLU A CA 1
ATOM 650 C C . GLU A 1 87 ? -9.991 -2.286 2.352 1.00 94.94 87 GLU A C 1
ATOM 652 O O . GLU A 1 87 ? -9.348 -2.559 3.352 1.00 94.94 87 GLU A O 1
ATOM 657 N N . ASN A 1 88 ? -9.451 -2.474 1.152 1.00 96.75 88 ASN A N 1
ATOM 658 C CA . ASN A 1 88 ? -8.093 -2.969 0.964 1.00 96.75 88 ASN A CA 1
ATOM 659 C C . ASN A 1 88 ? -7.129 -1.808 0.708 1.00 96.75 88 ASN A C 1
ATOM 661 O O . ASN A 1 88 ? -7.515 -0.768 0.164 1.00 96.75 88 ASN A O 1
ATOM 665 N N . ILE A 1 89 ? -5.849 -2.016 1.018 1.00 97.62 89 ILE A N 1
ATOM 666 C CA . ILE A 1 89 ? -4.775 -1.135 0.545 1.00 97.62 89 ILE A CA 1
ATOM 667 C C . ILE A 1 89 ? -4.060 -1.815 -0.616 1.0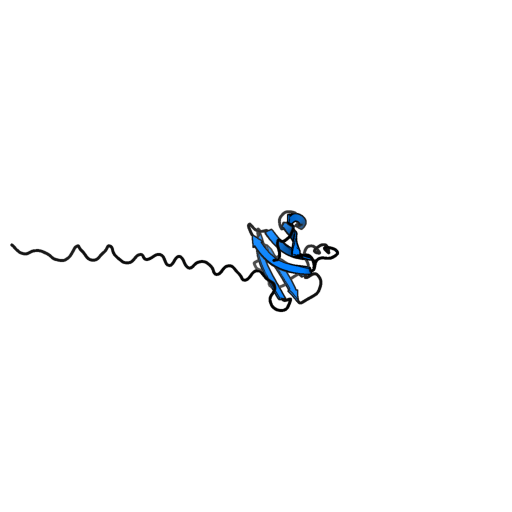0 97.62 89 ILE A C 1
ATOM 669 O O . ILE A 1 89 ? -3.538 -2.916 -0.481 1.00 97.62 89 ILE A O 1
ATOM 673 N N . LEU A 1 90 ? -4.007 -1.146 -1.762 1.00 97.12 90 LEU A N 1
ATOM 674 C CA . LEU A 1 90 ? -3.253 -1.579 -2.930 1.00 97.12 90 LEU A CA 1
ATOM 675 C C . LEU A 1 90 ? -1.961 -0.780 -3.024 1.00 97.12 90 LEU A C 1
ATOM 677 O O . LEU A 1 90 ? -1.999 0.445 -3.107 1.00 97.12 90 LEU A O 1
ATOM 681 N N . VAL A 1 91 ? -0.828 -1.470 -3.071 1.00 96.38 91 VAL A N 1
ATOM 682 C CA . VAL A 1 91 ? 0.484 -0.877 -3.332 1.00 96.38 91 VAL A CA 1
ATOM 683 C C . VAL A 1 91 ? 0.930 -1.325 -4.712 1.00 96.38 91 VAL A C 1
ATOM 685 O O . VAL A 1 91 ? 1.035 -2.519 -4.986 1.00 96.38 91 VAL A O 1
ATOM 688 N N . THR A 1 92 ? 1.159 -0.358 -5.587 1.00 95.50 92 THR A N 1
ATOM 689 C CA . THR A 1 92 ? 1.656 -0.574 -6.943 1.00 95.50 92 THR A CA 1
ATOM 690 C C . THR A 1 92 ? 3.165 -0.430 -6.962 1.00 95.50 92 THR A C 1
ATOM 692 O O . THR A 1 92 ? 3.710 0.485 -6.343 1.00 95.50 92 THR A O 1
ATOM 695 N N . HIS A 1 93 ? 3.826 -1.312 -7.703 1.00 94.69 93 HIS A N 1
ATOM 696 C CA . HIS A 1 93 ? 5.265 -1.306 -7.905 1.00 94.69 93 HIS A CA 1
ATOM 697 C C . HIS A 1 93 ? 5.608 -1.302 -9.389 1.00 94.69 93 HIS A C 1
ATOM 699 O O . HIS A 1 93 ? 4.915 -1.947 -10.180 1.00 94.69 93 HIS A O 1
ATOM 705 N N . CYS A 1 94 ? 6.689 -0.619 -9.753 1.00 94.19 94 CYS A N 1
ATOM 706 C CA . CYS A 1 94 ? 7.214 -0.556 -11.114 1.00 94.19 94 CYS A CA 1
ATOM 707 C C . CYS A 1 94 ? 8.672 -1.008 -11.161 1.00 94.19 94 CYS A C 1
ATOM 709 O O . CYS A 1 94 ? 9.445 -0.672 -10.267 1.00 94.19 94 CYS A O 1
ATOM 711 N N . ASP A 1 95 ? 9.047 -1.752 -12.199 1.00 94.81 95 ASP A N 1
ATOM 712 C CA . ASP A 1 95 ? 10.453 -2.025 -12.507 1.00 94.81 95 ASP A CA 1
ATOM 713 C C . ASP A 1 95 ? 10.987 -1.070 -13.587 1.00 94.81 95 ASP A C 1
ATOM 715 O O . ASP A 1 95 ? 10.239 -0.319 -14.218 1.00 94.81 95 ASP A O 1
ATOM 719 N N . ALA A 1 96 ? 12.302 -1.113 -13.821 1.00 94.19 96 ALA A N 1
ATOM 720 C CA . ALA A 1 96 ? 12.974 -0.271 -14.815 1.00 94.19 96 ALA A CA 1
ATOM 721 C C . ALA A 1 96 ? 12.534 -0.545 -16.268 1.00 94.19 96 ALA A C 1
ATOM 723 O O . ALA A 1 96 ? 12.792 0.271 -17.147 1.00 94.19 96 ALA A O 1
ATOM 724 N N . SER A 1 97 ? 11.878 -1.681 -16.530 1.00 94.56 97 SER A N 1
ATOM 725 C CA . SER A 1 97 ? 11.322 -2.016 -17.848 1.00 94.56 97 SER A CA 1
ATOM 726 C C . SER A 1 97 ? 9.881 -1.516 -18.021 1.00 94.56 97 SER A C 1
ATOM 728 O O . SER A 1 97 ? 9.270 -1.733 -19.068 1.00 94.56 97 SER A O 1
ATOM 730 N N . GLY A 1 98 ? 9.317 -0.859 -17.003 1.00 92.69 98 GLY A N 1
ATOM 731 C CA . GLY A 1 98 ? 7.943 -0.371 -17.002 1.00 92.69 98 GLY A CA 1
ATOM 732 C C . GLY A 1 98 ? 6.904 -1.454 -16.699 1.00 92.69 98 GLY A C 1
ATOM 733 O O . GLY A 1 98 ? 5.707 -1.224 -16.903 1.00 92.69 98 GLY A O 1
ATOM 734 N N . ASN A 1 99 ? 7.308 -2.638 -16.224 1.00 95.06 99 ASN A N 1
ATOM 735 C CA . ASN A 1 99 ? 6.347 -3.636 -15.760 1.00 95.06 99 ASN A CA 1
ATOM 736 C C . ASN A 1 99 ? 5.789 -3.225 -14.400 1.00 95.06 99 ASN A C 1
ATOM 738 O O . ASN A 1 99 ? 6.483 -2.653 -13.563 1.00 95.06 99 ASN A O 1
ATOM 742 N N . ARG A 1 100 ? 4.531 -3.586 -14.168 1.00 95.19 100 ARG A N 1
ATOM 743 C CA . ARG A 1 100 ? 3.770 -3.268 -12.970 1.00 95.19 100 ARG A CA 1
ATOM 744 C C . ARG A 1 100 ? 3.432 -4.523 -12.183 1.00 95.19 100 ARG A C 1
ATOM 746 O O . ARG A 1 100 ? 2.905 -5.487 -12.744 1.00 95.19 100 ARG A O 1
ATOM 753 N N . ARG A 1 101 ? 3.648 -4.471 -10.873 1.00 95.69 101 ARG A N 1
ATOM 754 C CA . ARG A 1 101 ? 3.128 -5.432 -9.891 1.00 95.69 101 ARG A CA 1
ATOM 755 C C . ARG A 1 101 ? 2.239 -4.715 -8.885 1.00 95.69 101 ARG A C 1
ATOM 757 O O . ARG A 1 101 ? 2.380 -3.514 -8.678 1.00 95.69 101 ARG A O 1
ATOM 764 N N . MET A 1 102 ? 1.296 -5.438 -8.295 1.00 96.12 102 MET A N 1
ATOM 765 C CA . MET A 1 102 ? 0.444 -4.918 -7.228 1.00 96.12 102 MET A CA 1
ATOM 766 C C . MET A 1 102 ? 0.380 -5.901 -6.067 1.00 96.12 102 MET A C 1
ATOM 768 O O . MET A 1 102 ? 0.070 -7.082 -6.263 1.00 96.12 102 MET A O 1
ATOM 772 N N . LEU A 1 103 ? 0.620 -5.377 -4.869 1.00 97.50 103 LEU A N 1
ATOM 773 C CA . LEU A 1 103 ? 0.305 -6.029 -3.606 1.00 97.50 103 LEU A CA 1
ATOM 774 C C . LEU A 1 103 ? -1.003 -5.465 -3.049 1.00 97.50 103 LEU A C 1
ATOM 776 O O . LEU A 1 103 ? -1.263 -4.268 -3.161 1.00 97.50 103 LEU A O 1
ATOM 780 N N . LYS A 1 104 ? -1.802 -6.332 -2.436 1.00 97.88 104 LYS A N 1
ATOM 781 C CA . LYS A 1 104 ? -3.047 -6.015 -1.740 1.00 97.88 104 LYS A CA 1
ATOM 782 C C . LYS A 1 104 ? -2.891 -6.383 -0.273 1.00 97.88 104 LYS A C 1
ATOM 784 O O . LYS A 1 104 ? -2.565 -7.530 0.015 1.00 97.88 104 LYS A O 1
ATOM 789 N N . PHE A 1 105 ? -3.135 -5.435 0.618 1.00 98.38 105 PHE A N 1
ATOM 790 C CA . PHE A 1 105 ? -3.352 -5.700 2.030 1.00 98.38 105 PHE A CA 1
ATOM 791 C C . PHE A 1 105 ? -4.844 -5.877 2.287 1.00 98.38 105 PHE A C 1
ATOM 793 O O . PHE A 1 105 ? -5.632 -4.994 1.928 1.00 98.38 105 PHE A O 1
ATOM 800 N N . ASP A 1 106 ? -5.195 -7.000 2.904 1.00 97.75 106 ASP A N 1
ATOM 801 C CA . ASP A 1 106 ? -6.547 -7.313 3.346 1.00 97.75 106 ASP A CA 1
ATOM 802 C C . ASP A 1 106 ? -6.647 -7.134 4.870 1.00 97.75 106 ASP A C 1
ATOM 804 O O . ASP A 1 106 ? -5.967 -7.853 5.608 1.00 97.75 106 ASP A O 1
ATOM 808 N N . PRO A 1 107 ? -7.453 -6.183 5.375 1.00 97.56 107 PRO A N 1
ATOM 809 C CA . PRO A 1 107 ? -7.567 -5.949 6.812 1.00 97.56 107 PRO A CA 1
ATOM 810 C C . PRO A 1 107 ? -8.326 -7.057 7.549 1.00 97.56 107 PRO A C 1
ATOM 812 O O . PRO A 1 107 ? -8.178 -7.155 8.764 1.00 97.56 107 PRO A O 1
ATOM 815 N N . HIS A 1 108 ? -9.127 -7.874 6.854 1.00 95.81 108 HIS A N 1
ATOM 816 C CA . HIS A 1 108 ? -9.889 -8.961 7.481 1.00 95.81 108 HIS A CA 1
ATOM 817 C C . HIS A 1 108 ? -8.989 -10.153 7.804 1.00 95.81 108 HIS A C 1
ATOM 819 O O . HIS A 1 108 ? -9.152 -10.798 8.836 1.00 95.81 108 HIS A O 1
ATOM 825 N N . GLU A 1 109 ? -8.018 -10.421 6.932 1.00 95.56 109 GLU A N 1
ATOM 826 C CA . GLU A 1 109 ? -7.029 -11.490 7.107 1.00 95.56 109 GLU A CA 1
ATOM 827 C C . GLU A 1 109 ? -5.701 -10.986 7.704 1.00 95.56 109 GLU A C 1
ATOM 829 O O . GLU A 1 109 ? -4.806 -11.786 7.974 1.00 95.56 109 GLU A O 1
ATOM 834 N N . GLU A 1 110 ? -5.560 -9.667 7.880 1.00 96.00 110 GLU A N 1
ATOM 835 C CA . GLU A 1 110 ? -4.320 -8.966 8.240 1.00 96.00 110 GLU A CA 1
ATOM 836 C C . GLU A 1 110 ? -3.092 -9.451 7.445 1.00 96.00 110 GLU A C 1
ATOM 838 O O . GLU A 1 110 ? -2.003 -9.646 7.989 1.00 96.00 110 GLU A O 1
ATOM 843 N N . ASN A 1 111 ? -3.248 -9.642 6.131 1.00 97.12 111 ASN A N 1
ATOM 844 C CA . ASN A 1 111 ? -2.201 -10.210 5.285 1.00 97.12 111 ASN A CA 1
ATOM 845 C C . ASN A 1 111 ? -1.987 -9.442 3.976 1.00 97.12 111 ASN A C 1
ATOM 847 O O . ASN A 1 111 ? -2.794 -8.615 3.551 1.00 97.12 111 ASN A O 1
ATOM 851 N N . TRP A 1 112 ? -0.856 -9.736 3.332 1.00 98.19 112 TRP A N 1
ATOM 852 C CA . TRP A 1 112 ? -0.517 -9.235 2.007 1.00 98.19 112 TRP A CA 1
ATOM 853 C C . TRP A 1 112 ? -0.622 -10.348 0.967 1.00 98.19 112 TRP A C 1
ATOM 855 O O . TRP A 1 112 ? -0.130 -11.456 1.172 1.00 98.19 112 TRP A O 1
ATOM 865 N N . SER A 1 113 ? -1.187 -10.028 -0.193 1.00 97.44 113 SER A N 1
ATOM 866 C CA . SER A 1 113 ? -1.273 -10.928 -1.346 1.00 97.44 113 SER A CA 1
ATOM 867 C C . SER A 1 113 ? -0.898 -10.215 -2.644 1.00 97.44 113 SER A C 1
ATOM 869 O O . SER A 1 113 ? -1.105 -9.011 -2.804 1.00 97.44 113 SER A O 1
ATOM 871 N N . ALA A 1 114 ? -0.335 -10.952 -3.602 1.00 95.62 114 ALA A N 1
ATOM 872 C CA . ALA A 1 114 ? -0.125 -10.443 -4.954 1.00 95.62 114 ALA A CA 1
ATOM 873 C C . ALA A 1 114 ? -1.433 -10.534 -5.746 1.00 95.62 114 ALA A C 1
ATOM 875 O O . ALA A 1 114 ? -2.082 -11.577 -5.750 1.00 95.62 114 ALA A O 1
ATOM 876 N N . THR A 1 115 ? -1.816 -9.458 -6.437 1.00 89.00 115 THR A N 1
ATOM 877 C CA . THR A 1 115 ? -3.115 -9.406 -7.137 1.00 89.00 115 THR A CA 1
ATOM 878 C C . THR A 1 115 ? -3.005 -9.202 -8.647 1.00 89.00 115 THR A C 1
ATOM 880 O O . THR A 1 115 ? -3.838 -9.706 -9.397 1.00 89.00 115 THR A O 1
ATOM 883 N N . ARG A 1 116 ? -1.975 -8.494 -9.135 1.00 86.00 116 ARG A N 1
ATOM 884 C CA . ARG A 1 116 ? -1.840 -8.200 -10.569 1.00 86.00 116 ARG A CA 1
ATOM 885 C C . ARG A 1 116 ? -0.388 -8.063 -11.008 1.00 86.00 116 ARG A C 1
ATOM 887 O O . ARG A 1 116 ? 0.392 -7.364 -10.366 1.00 86.00 116 ARG A O 1
ATOM 894 N N . PHE A 1 117 ? -0.077 -8.663 -12.155 1.00 92.00 117 PHE A N 1
ATOM 895 C CA . PHE A 1 117 ? 1.117 -8.388 -12.952 1.00 92.00 117 PHE A CA 1
ATOM 896 C C . PHE A 1 117 ? 0.703 -7.821 -14.313 1.00 92.00 117 PHE A C 1
ATOM 898 O O . PHE A 1 117 ? -0.296 -8.255 -14.890 1.00 92.00 117 PHE A O 1
ATOM 905 N N . GLN A 1 118 ? 1.446 -6.842 -14.823 1.00 92.75 118 GLN A N 1
ATOM 906 C CA . GLN A 1 118 ? 1.207 -6.264 -16.141 1.00 92.75 118 GLN A CA 1
ATOM 907 C C . GLN A 1 118 ? 2.502 -5.739 -16.759 1.00 92.75 118 GLN A C 1
ATOM 909 O O . GLN A 1 118 ? 3.177 -4.903 -16.168 1.00 92.75 118 GLN A O 1
ATOM 914 N N . THR A 1 119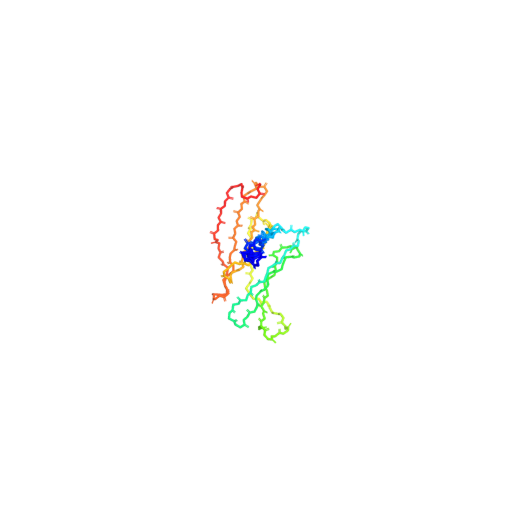 ? 2.806 -6.152 -17.985 1.00 93.44 119 THR A N 1
ATOM 915 C CA . THR A 1 119 ? 3.917 -5.593 -18.766 1.00 93.44 119 THR A CA 1
ATOM 916 C C . THR A 1 119 ? 3.568 -4.204 -19.300 1.00 93.44 119 THR A C 1
ATOM 918 O O . THR A 1 119 ? 2.446 -4.002 -19.771 1.00 93.44 119 THR A O 1
ATOM 921 N N . GLY A 1 120 ? 4.501 -3.249 -19.227 1.00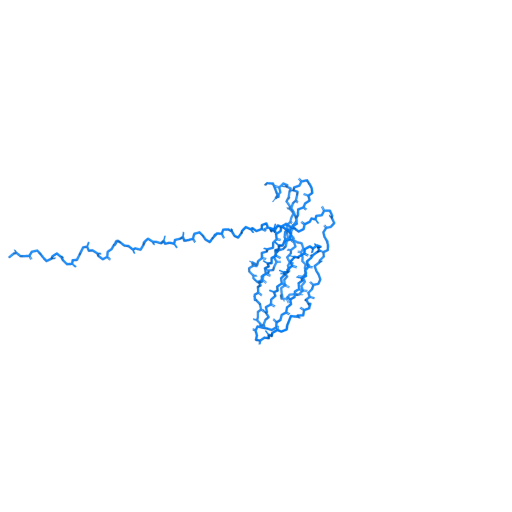 88.62 120 GLY A N 1
ATOM 922 C CA . GLY A 1 120 ? 4.276 -1.864 -19.676 1.00 88.62 120 GLY A CA 1
ATOM 923 C C . GLY A 1 120 ? 3.182 -1.113 -18.902 1.00 88.62 120 GLY A C 1
ATOM 924 O O . GLY A 1 120 ? 2.583 -0.186 -19.428 1.00 88.62 120 GLY A O 1
ATOM 925 N N . GLY A 1 121 ? 2.862 -1.538 -17.675 1.00 86.75 121 GLY A N 1
ATOM 926 C CA . GLY A 1 121 ? 1.793 -0.948 -16.860 1.00 86.75 121 GLY A CA 1
ATOM 927 C C . GLY A 1 121 ? 2.168 0.354 -16.143 1.00 86.75 121 GLY A C 1
ATOM 928 O O . GLY A 1 121 ? 1.317 0.900 -15.436 1.00 86.75 121 GLY A O 1
ATOM 929 N N . CYS A 1 122 ? 3.419 0.797 -16.277 1.00 86.75 122 CYS A N 1
ATOM 930 C CA . CYS A 1 122 ? 3.979 1.988 -15.636 1.00 86.75 122 CYS A CA 1
ATOM 931 C C . CYS A 1 122 ? 4.407 3.088 -16.622 1.00 86.75 122 CYS A C 1
ATOM 933 O O . CYS A 1 122 ? 4.949 4.098 -16.178 1.00 86.75 122 CYS A O 1
ATOM 935 N N . ASN A 1 123 ? 4.170 2.879 -17.922 1.00 69.94 123 ASN A N 1
ATOM 936 C CA . ASN A 1 123 ? 4.513 3.799 -19.009 1.00 69.94 123 ASN A CA 1
ATOM 937 C C . ASN A 1 123 ? 3.279 4.544 -19.525 1.00 69.94 123 ASN A C 1
ATOM 939 O O . ASN A 1 123 ? 2.174 3.954 -19.469 1.00 69.94 123 ASN A O 1
#

Radius of gyration: 21.96 Å; chains: 1; bounding box: 71×49×39 Å

Secondary structure (DSSP, 8-state):
------SSSSSS--------------SPBTTEEEEEEEETTEEEEEEEESTT-EEEEEETT----EE-PPPPP-TT-EEEEEEEETTEEEEEEE-TT--EEEEEEETTTTEEEEEEEETTTT-

Foldseek 3Di:
DDDDPDPDPPPPDPPPPPVVPPPPPFFADVQWDKDWFDDDQKIWMWITPDDPTFIWMDGVPDDDTDGFDDDDDDPQWDFTGWYQDPRKIKTWTAHPQQKIWIWIQDPVVSDIDTDDTGGNPRD

pLDDT: mean 83.47, std 20.03, range [37.53, 98.38]

Sequence (123 aa):
MMINRFWTYLLLSILLSAGCAKNPSSGCQEGFCQASIESGSQTYRFSLNGGNGILEKRDTSGVTWISAAEKPEVEGYTVSGVFGLNENILVTHCDASGNRRMLKFDPHEENWSATRFQTGGCN